Protein AF-A0A318NGD3-F1 (afdb_monomer_lite)

Secondary structure (DSSP, 8-state):
-----------PPPHHHHHHHHHHHHHTT--SHHHHHTT-HHHHHHHHHHHHHHHHHHHHHGGGSHHHHHHHHHHHHHHHHHHHHHHHHHHHHHHHHHHHHHHHHHTT-

Structure (mmCIF, N/CA/C/O backbone):
data_AF-A0A318NGD3-F1
#
_entry.id   AF-A0A318NGD3-F1
#
loop_
_atom_site.group_PDB
_atom_site.id
_atom_site.type_symbol
_atom_site.label_atom_id
_atom_site.label_alt_id
_atom_site.label_comp_id
_atom_site.label_asym_id
_atom_site.label_entity_id
_atom_site.label_seq_id
_atom_site.pdbx_PDB_ins_code
_atom_site.Cartn_x
_atom_site.Cartn_y
_atom_site.Cartn_z
_atom_site.occupancy
_atom_site.B_iso_or_equiv
_atom_site.auth_seq_id
_atom_site.auth_comp_id
_atom_site.auth_asym_id
_atom_site.auth_atom_id
_atom_site.pdbx_PDB_model_num
ATOM 1 N N . MET A 1 1 ? 39.206 -8.948 -33.306 1.00 41.59 1 MET A N 1
ATOM 2 C CA . MET A 1 1 ? 38.908 -8.548 -31.914 1.00 41.59 1 MET A CA 1
ATOM 3 C C . MET A 1 1 ? 37.529 -9.102 -31.585 1.00 41.59 1 MET A C 1
ATOM 5 O O . MET A 1 1 ? 36.557 -8.623 -32.150 1.00 41.59 1 MET A O 1
ATOM 9 N N . TYR A 1 2 ? 37.447 -10.197 -30.825 1.00 46.00 2 TYR A N 1
ATOM 10 C CA . TYR A 1 2 ? 36.167 -10.840 -30.502 1.00 46.00 2 TYR A CA 1
ATOM 11 C C . TYR A 1 2 ? 35.508 -10.025 -29.385 1.00 46.00 2 TYR A C 1
ATOM 13 O O . TYR A 1 2 ? 35.956 -10.066 -28.240 1.00 46.00 2 TYR A O 1
ATOM 21 N N . VAL A 1 3 ? 34.510 -9.211 -29.726 1.00 54.94 3 VAL A N 1
ATOM 22 C CA . VAL A 1 3 ? 33.697 -8.507 -28.731 1.00 54.94 3 VAL A CA 1
ATOM 23 C C . VAL A 1 3 ? 32.789 -9.568 -28.117 1.00 54.94 3 VAL A C 1
ATOM 25 O O . VAL A 1 3 ? 31.817 -9.990 -28.737 1.00 54.94 3 VAL A O 1
ATOM 28 N N . GLY A 1 4 ? 33.164 -10.083 -26.942 1.00 62.12 4 GLY A N 1
ATOM 29 C CA . GLY A 1 4 ? 32.315 -11.001 -26.183 1.00 62.12 4 GLY A CA 1
ATOM 30 C C . GLY A 1 4 ? 30.937 -10.376 -25.923 1.00 62.12 4 GLY A C 1
ATOM 31 O O . GLY A 1 4 ? 30.826 -9.145 -25.961 1.00 62.12 4 GLY A O 1
ATOM 32 N N . PRO A 1 5 ? 29.891 -11.187 -25.669 1.00 60.09 5 PRO A N 1
ATOM 33 C CA . PRO A 1 5 ? 28.541 -10.681 -25.458 1.00 60.09 5 PRO A CA 1
ATOM 34 C C . PRO A 1 5 ? 28.587 -9.628 -24.355 1.00 60.09 5 PRO A C 1
ATOM 36 O O . PRO A 1 5 ? 28.918 -9.937 -23.210 1.00 60.09 5 PRO A O 1
ATOM 39 N N . GLN A 1 6 ? 28.330 -8.372 -24.713 1.00 57.72 6 GLN A N 1
ATOM 40 C CA . GLN A 1 6 ? 28.214 -7.287 -23.752 1.00 57.72 6 GLN A CA 1
ATOM 41 C C . GLN A 1 6 ? 27.001 -7.654 -22.896 1.00 57.72 6 GLN A C 1
ATOM 43 O O . GLN A 1 6 ? 25.866 -7.537 -23.355 1.00 57.72 6 GLN A O 1
ATOM 48 N N . ALA A 1 7 ? 27.229 -8.204 -21.703 1.00 59.78 7 ALA A N 1
ATOM 49 C CA . ALA A 1 7 ? 26.161 -8.473 -20.759 1.00 59.78 7 ALA A CA 1
ATOM 50 C C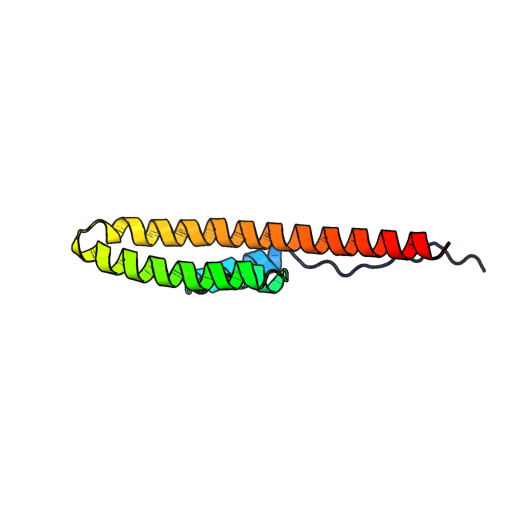 . ALA A 1 7 ? 25.494 -7.127 -20.468 1.00 59.78 7 ALA A C 1
ATOM 52 O O . ALA A 1 7 ? 26.068 -6.280 -19.784 1.00 59.78 7 ALA A O 1
ATOM 53 N N . VAL A 1 8 ? 24.326 -6.891 -21.067 1.00 60.84 8 VAL A N 1
ATOM 54 C CA . VAL A 1 8 ? 23.576 -5.656 -20.863 1.00 60.84 8 VAL A CA 1
ATOM 55 C C . VAL A 1 8 ? 23.166 -5.634 -19.395 1.00 60.84 8 VAL A C 1
ATOM 57 O O . VAL A 1 8 ? 22.245 -6.335 -18.981 1.00 60.84 8 VAL A O 1
ATOM 60 N N . LEU A 1 9 ? 23.901 -4.867 -18.590 1.00 62.22 9 LEU A N 1
ATOM 61 C CA . LEU A 1 9 ? 23.585 -4.624 -17.190 1.00 62.22 9 LEU A CA 1
ATOM 62 C C . LEU A 1 9 ? 22.332 -3.752 -17.141 1.00 62.22 9 LEU A C 1
ATOM 64 O O . LEU A 1 9 ? 22.397 -2.532 -17.264 1.00 62.22 9 LEU A O 1
ATOM 68 N N . VAL A 1 10 ? 21.177 -4.396 -16.996 1.00 65.88 10 VAL A N 1
ATOM 69 C CA . VAL A 1 10 ? 19.901 -3.718 -16.780 1.00 65.88 10 VAL A CA 1
ATOM 70 C C . VAL A 1 10 ? 19.802 -3.332 -15.300 1.00 65.88 10 VAL A C 1
ATOM 72 O O . VAL A 1 10 ? 19.768 -4.236 -14.461 1.00 65.88 10 VAL A O 1
ATOM 75 N N . PRO A 1 11 ? 19.723 -2.037 -14.940 1.00 70.94 11 PRO A N 1
ATOM 76 C CA . PRO A 1 11 ? 19.549 -1.626 -13.550 1.00 70.94 11 PRO A CA 1
ATOM 77 C C . PRO A 1 11 ? 18.235 -2.186 -12.987 1.00 70.94 11 PRO A C 1
ATOM 79 O O . PRO A 1 11 ? 17.153 -1.843 -13.461 1.00 70.94 11 PRO A O 1
ATOM 82 N N . GLN A 1 12 ? 18.322 -3.063 -11.986 1.00 77.06 12 GLN A N 1
ATOM 83 C CA . GLN A 1 12 ? 17.163 -3.651 -11.310 1.00 77.06 12 GLN A CA 1
ATOM 84 C C . GLN A 1 12 ? 16.829 -2.842 -10.056 1.00 77.06 12 GLN A C 1
ATOM 86 O O . GLN A 1 12 ? 17.717 -2.506 -9.271 1.00 77.06 12 GLN A O 1
ATOM 91 N N . LYS A 1 13 ? 15.544 -2.550 -9.830 1.00 79.94 13 LYS A N 1
ATOM 92 C CA . LYS A 1 13 ? 15.103 -1.934 -8.572 1.00 79.94 13 LYS A CA 1
ATOM 93 C C . LYS A 1 13 ? 15.051 -2.987 -7.465 1.00 79.94 13 LYS A C 1
ATOM 95 O O . LYS A 1 13 ? 14.714 -4.145 -7.715 1.00 79.94 13 LYS A O 1
ATOM 100 N N . SER A 1 14 ? 15.359 -2.581 -6.232 1.00 84.31 14 SER A N 1
ATOM 101 C CA . SER A 1 14 ? 15.342 -3.480 -5.072 1.00 84.31 14 SER A CA 1
ATOM 102 C C . SER A 1 14 ? 13.937 -3.600 -4.483 1.00 84.31 14 SER A C 1
ATOM 104 O O . SER A 1 14 ? 13.356 -2.612 -4.029 1.00 84.31 14 SER A O 1
ATOM 106 N N . ALA A 1 15 ? 13.404 -4.824 -4.453 1.00 82.81 15 ALA A N 1
ATOM 107 C CA . ALA A 1 15 ? 12.121 -5.115 -3.814 1.00 82.81 15 ALA A CA 1
ATOM 108 C C . ALA A 1 15 ? 12.193 -4.890 -2.297 1.00 82.81 15 ALA A C 1
ATOM 110 O O . ALA A 1 15 ? 11.266 -4.340 -1.711 1.00 82.81 15 ALA A O 1
ATOM 111 N N . GLY A 1 16 ? 13.330 -5.230 -1.679 1.00 79.00 16 GLY A N 1
ATOM 112 C CA . GLY A 1 16 ? 13.564 -5.000 -0.253 1.00 79.00 16 GLY A CA 1
ATOM 113 C C . GLY A 1 16 ? 13.550 -3.516 0.110 1.00 79.00 16 GLY A C 1
ATOM 114 O O . GLY A 1 16 ? 12.952 -3.146 1.114 1.00 79.00 16 GLY A O 1
ATOM 115 N N . ALA A 1 17 ? 14.122 -2.652 -0.736 1.00 84.25 17 ALA A N 1
ATOM 116 C CA . ALA A 1 17 ? 14.070 -1.206 -0.519 1.00 84.25 17 ALA A CA 1
ATOM 117 C C . ALA A 1 17 ? 12.633 -0.664 -0.606 1.00 84.25 17 ALA A C 1
ATOM 119 O O . ALA A 1 17 ? 12.234 0.145 0.226 1.00 84.25 17 ALA A O 1
ATOM 120 N N . ALA A 1 18 ? 11.834 -1.145 -1.565 1.00 84.06 18 ALA A N 1
ATOM 121 C CA . ALA A 1 18 ? 10.433 -0.743 -1.699 1.00 84.06 18 ALA A CA 1
ATOM 122 C C . ALA A 1 18 ? 9.584 -1.172 -0.493 1.00 84.06 18 ALA A C 1
ATOM 124 O O . ALA A 1 18 ? 8.791 -0.380 0.010 1.00 84.06 18 ALA A O 1
ATOM 125 N N . VAL A 1 19 ? 9.779 -2.402 -0.009 1.00 84.88 19 VAL A N 1
ATOM 126 C CA . VAL A 1 19 ? 9.110 -2.913 1.197 1.00 84.88 19 VAL A CA 1
ATOM 127 C C . VAL A 1 19 ? 9.545 -2.132 2.432 1.00 84.88 19 VAL A C 1
ATOM 129 O O . VAL A 1 19 ? 8.698 -1.738 3.225 1.00 84.88 19 VAL A O 1
ATOM 132 N N . ALA A 1 20 ? 10.843 -1.867 2.587 1.00 86.94 20 ALA A N 1
ATOM 133 C CA . ALA A 1 20 ? 11.357 -1.098 3.714 1.00 86.94 20 ALA A CA 1
ATOM 134 C C . ALA A 1 20 ? 10.781 0.324 3.739 1.00 86.94 20 ALA A C 1
ATOM 136 O O . ALA A 1 20 ? 10.354 0.776 4.798 1.00 86.94 20 ALA A O 1
ATOM 137 N N . LEU A 1 21 ? 10.703 1.005 2.587 1.00 85.62 21 LEU A N 1
ATOM 138 C CA . LEU A 1 21 ? 10.052 2.316 2.500 1.00 85.62 21 LEU A CA 1
ATOM 139 C C . LEU A 1 21 ? 8.588 2.245 2.933 1.00 85.62 21 LEU A C 1
ATOM 141 O O . LEU A 1 21 ? 8.145 3.090 3.703 1.00 85.62 21 LEU A O 1
ATOM 145 N N . GLU A 1 22 ? 7.850 1.244 2.459 1.00 86.31 22 GLU A N 1
ATOM 146 C CA . GLU A 1 22 ? 6.435 1.086 2.788 1.00 86.31 22 GLU A CA 1
ATOM 147 C C . GLU A 1 22 ? 6.212 0.776 4.272 1.00 86.31 22 GLU A C 1
ATOM 149 O O . GLU A 1 22 ? 5.298 1.319 4.881 1.00 86.31 22 GLU A O 1
ATOM 154 N N . LEU A 1 23 ? 7.057 -0.066 4.872 1.00 85.81 23 LEU A N 1
ATOM 155 C CA . LEU A 1 23 ? 6.920 -0.478 6.265 1.00 85.81 23 LEU A CA 1
ATOM 156 C C . LEU A 1 23 ? 7.323 0.644 7.228 1.00 85.81 23 LEU A C 1
ATOM 158 O O . LEU A 1 23 ? 6.611 0.915 8.192 1.00 85.81 23 LEU A O 1
ATOM 162 N N . VAL A 1 24 ? 8.448 1.314 6.954 1.00 87.94 24 VAL A N 1
ATOM 163 C CA . VAL A 1 24 ? 8.944 2.417 7.785 1.00 87.94 24 VAL A CA 1
ATOM 164 C C . VAL A 1 24 ? 7.979 3.592 7.719 1.00 87.94 24 VAL A C 1
ATOM 166 O O . VAL A 1 24 ? 7.585 4.102 8.759 1.00 87.94 24 VAL A O 1
ATOM 169 N N . LEU A 1 25 ? 7.555 4.006 6.524 1.00 85.06 25 LEU A N 1
ATOM 170 C CA . LEU A 1 25 ? 6.638 5.139 6.375 1.00 85.06 25 LEU A CA 1
ATOM 171 C C . LEU A 1 25 ? 5.204 4.767 6.773 1.00 85.06 25 LEU A C 1
ATOM 173 O O . LEU A 1 25 ? 4.518 5.576 7.397 1.00 85.06 25 LEU A O 1
ATOM 177 N N . GLY A 1 26 ? 4.779 3.527 6.518 1.00 83.38 26 GLY A N 1
ATOM 178 C CA . GLY A 1 26 ? 3.491 2.991 6.957 1.00 83.38 26 GLY A CA 1
ATOM 179 C C . GLY A 1 26 ? 3.358 2.921 8.479 1.00 83.38 26 GLY A C 1
ATOM 180 O O . GLY A 1 26 ? 2.271 3.150 9.013 1.00 83.38 26 GLY A O 1
ATOM 181 N N . LEU A 1 27 ? 4.463 2.716 9.206 1.00 83.44 27 LEU A N 1
ATOM 182 C CA . LEU A 1 27 ? 4.482 2.828 10.668 1.00 83.44 27 LEU A CA 1
ATOM 183 C C . LEU A 1 27 ? 4.075 4.237 11.135 1.00 83.44 27 LEU A C 1
ATOM 185 O O . LEU A 1 27 ? 3.377 4.373 12.135 1.00 83.44 27 LEU A O 1
ATOM 189 N N . PHE A 1 28 ? 4.442 5.270 10.372 1.00 82.56 28 PHE A N 1
ATOM 190 C CA . PHE A 1 28 ? 4.035 6.662 10.598 1.00 82.56 28 PHE A CA 1
ATOM 191 C C . PHE A 1 28 ? 2.704 7.035 9.917 1.00 82.56 28 PHE A C 1
ATOM 193 O O . PHE A 1 28 ? 2.331 8.205 9.896 1.00 82.56 28 PHE A O 1
ATOM 200 N N . GLY A 1 29 ? 1.972 6.066 9.355 1.00 77.88 29 GLY A N 1
ATOM 201 C CA . GLY A 1 29 ? 0.688 6.294 8.682 1.00 77.88 29 GLY A CA 1
ATOM 202 C C . GLY A 1 29 ? 0.797 6.784 7.234 1.00 77.88 29 GLY A C 1
ATOM 203 O O . GLY A 1 29 ? -0.206 7.173 6.638 1.00 77.88 29 GLY A O 1
ATOM 204 N N . ILE A 1 30 ? 1.994 6.763 6.646 1.00 83.75 30 ILE A N 1
ATOM 205 C CA . ILE A 1 30 ? 2.240 7.153 5.255 1.00 83.75 30 ILE A CA 1
ATOM 206 C C . ILE A 1 30 ? 2.418 5.880 4.416 1.00 83.75 30 ILE A C 1
ATOM 208 O O . ILE A 1 30 ? 3.520 5.360 4.261 1.00 83.75 30 ILE A O 1
ATOM 212 N N . PHE A 1 31 ? 1.313 5.372 3.872 1.00 84.69 31 PHE A N 1
ATOM 213 C CA . PHE A 1 31 ? 1.288 4.192 2.997 1.00 84.69 31 PHE A CA 1
ATOM 214 C C . PHE A 1 31 ? 1.328 4.586 1.514 1.00 84.69 31 PHE A C 1
ATOM 216 O O . PHE A 1 31 ? 0.792 5.621 1.134 1.00 84.69 31 PHE A O 1
ATOM 223 N N . GLY A 1 32 ? 1.915 3.750 0.656 1.00 82.44 32 GLY A N 1
ATOM 224 C CA . GLY A 1 32 ?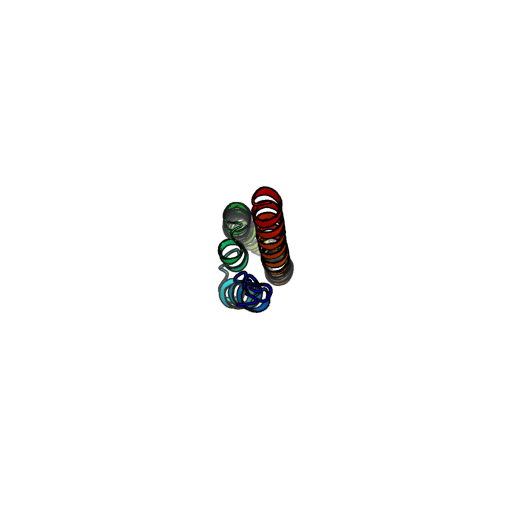 1.940 3.916 -0.801 1.00 82.44 32 GLY A CA 1
ATOM 225 C C . GLY A 1 32 ? 3.282 4.347 -1.405 1.00 82.44 32 GLY A C 1
ATOM 226 O O . GLY A 1 32 ? 3.417 4.378 -2.633 1.00 82.44 32 GLY A O 1
ATOM 227 N N . VAL A 1 33 ? 4.293 4.647 -0.589 1.00 85.62 33 VAL A N 1
ATOM 228 C CA . VAL A 1 33 ? 5.598 5.164 -1.039 1.00 85.62 33 VAL A CA 1
ATOM 229 C C . VAL A 1 33 ? 6.467 4.084 -1.690 1.00 85.62 33 VAL A C 1
ATOM 231 O O . VAL A 1 33 ? 7.123 4.343 -2.701 1.00 85.62 33 VAL A O 1
ATOM 234 N N . GLY A 1 34 ? 6.417 2.846 -1.205 1.00 81.69 34 GLY A N 1
ATOM 235 C CA . GLY A 1 34 ? 7.059 1.704 -1.855 1.00 81.69 34 GLY A CA 1
ATOM 236 C C . GLY A 1 34 ? 6.480 1.433 -3.248 1.00 81.69 34 GLY A C 1
ATOM 237 O O . GLY A 1 34 ? 7.207 1.114 -4.191 1.00 81.69 34 GLY A O 1
ATOM 238 N N . ASN A 1 35 ? 5.173 1.646 -3.419 1.00 84.12 35 ASN A N 1
ATOM 239 C CA . ASN A 1 35 ? 4.509 1.521 -4.718 1.00 84.12 35 ASN A CA 1
ATOM 240 C C . ASN A 1 35 ? 4.881 2.672 -5.675 1.00 84.12 35 ASN A C 1
ATOM 242 O O . ASN A 1 35 ? 5.085 2.442 -6.869 1.00 84.12 35 ASN A O 1
ATOM 246 N N . LEU A 1 36 ? 5.034 3.895 -5.153 1.00 84.75 36 LEU A N 1
ATOM 247 C CA . LEU A 1 36 ? 5.584 5.038 -5.895 1.00 84.75 36 LEU A CA 1
ATOM 248 C C . LEU A 1 36 ? 7.015 4.750 -6.376 1.00 84.75 36 LEU A C 1
ATOM 250 O O . LEU A 1 36 ? 7.319 4.941 -7.554 1.00 84.75 36 LEU A O 1
ATOM 254 N N . TYR A 1 37 ? 7.867 4.198 -5.508 1.00 84.00 37 TYR A N 1
ATOM 255 C CA . TYR A 1 37 ? 9.235 3.797 -5.856 1.00 84.00 37 TYR A CA 1
ATOM 256 C C . TYR A 1 37 ? 9.275 2.743 -6.977 1.00 84.00 37 TYR A C 1
ATOM 258 O O . TYR A 1 37 ? 10.101 2.822 -7.896 1.00 84.00 37 TYR A O 1
ATOM 266 N N . ALA A 1 38 ? 8.337 1.794 -6.962 1.00 81.06 38 ALA A N 1
ATOM 267 C CA . ALA A 1 38 ? 8.170 0.785 -8.007 1.00 81.06 38 ALA A CA 1
ATOM 268 C C . ALA A 1 38 ? 7.656 1.341 -9.355 1.00 81.06 38 ALA A C 1
ATOM 270 O O . ALA A 1 38 ? 7.559 0.594 -10.327 1.00 81.06 38 ALA A O 1
ATOM 271 N N . GLY A 1 39 ? 7.337 2.638 -9.447 1.00 80.69 39 GLY A N 1
ATOM 272 C CA . GLY A 1 39 ? 6.775 3.268 -10.647 1.00 80.69 39 GLY A CA 1
ATOM 273 C C . GLY A 1 39 ? 5.254 3.129 -10.769 1.00 80.69 39 GLY A C 1
ATOM 274 O O . GLY A 1 39 ? 4.688 3.448 -11.811 1.00 80.69 39 GLY A O 1
ATOM 275 N N . ARG A 1 40 ? 4.570 2.667 -9.714 1.00 82.44 40 ARG A N 1
ATOM 276 C CA . ARG A 1 40 ? 3.108 2.524 -9.655 1.00 82.44 40 ARG A CA 1
ATOM 277 C C . ARG A 1 40 ? 2.483 3.660 -8.854 1.00 82.44 40 ARG A C 1
ATOM 279 O O . ARG A 1 40 ? 1.856 3.444 -7.816 1.00 82.44 40 ARG A O 1
ATOM 286 N N . THR A 1 41 ? 2.617 4.874 -9.380 1.00 84.00 41 THR A N 1
ATOM 287 C CA . THR A 1 41 ? 2.128 6.108 -8.750 1.00 84.00 41 THR A CA 1
ATOM 288 C C . THR A 1 41 ? 0.645 6.041 -8.400 1.00 84.00 41 THR A C 1
ATOM 290 O O . THR A 1 41 ? 0.270 6.385 -7.286 1.00 84.00 41 THR A O 1
ATOM 293 N N . SER A 1 42 ? -0.197 5.520 -9.297 1.00 84.00 42 SER A N 1
ATOM 294 C CA . SER A 1 42 ? -1.640 5.396 -9.051 1.00 84.00 42 SER A CA 1
ATOM 295 C C . SER A 1 42 ? -1.958 4.490 -7.860 1.00 84.00 42 SER A C 1
ATOM 297 O O . SER A 1 42 ? -2.711 4.879 -6.976 1.00 84.00 42 SER A O 1
ATOM 299 N N . SER A 1 43 ? -1.352 3.300 -7.795 1.00 81.50 43 SER A N 1
ATOM 300 C CA . SER A 1 43 ? -1.560 2.364 -6.684 1.00 81.50 43 SER A CA 1
ATOM 301 C C . SER A 1 43 ? -1.027 2.921 -5.361 1.00 81.50 43 SER A C 1
ATOM 303 O O . SER A 1 43 ? -1.652 2.710 -4.327 1.00 81.50 43 SER A O 1
ATOM 305 N N . GLY A 1 44 ? 0.092 3.653 -5.394 1.00 83.62 44 GLY A N 1
ATOM 306 C CA . GLY A 1 44 ? 0.628 4.340 -4.219 1.00 83.62 44 GLY A CA 1
ATOM 307 C C . GLY A 1 44 ? -0.315 5.423 -3.697 1.00 83.62 44 GLY A C 1
ATOM 308 O O . GLY A 1 44 ? -0.696 5.396 -2.533 1.00 83.62 44 GLY A O 1
ATOM 309 N N . VAL A 1 45 ? -0.773 6.323 -4.570 1.00 87.69 45 VAL A N 1
ATOM 310 C CA . VAL A 1 45 ? -1.695 7.410 -4.197 1.00 87.69 45 VAL A CA 1
ATOM 311 C C . VAL A 1 45 ? -3.034 6.870 -3.690 1.00 87.69 45 VAL A C 1
ATOM 313 O O . VAL A 1 45 ? -3.553 7.371 -2.696 1.00 87.69 45 VAL A O 1
ATOM 316 N N . ILE A 1 46 ? -3.576 5.822 -4.321 1.00 89.75 46 ILE A N 1
ATOM 317 C CA . ILE A 1 46 ? -4.814 5.178 -3.861 1.00 89.75 46 ILE A CA 1
ATOM 318 C C . ILE A 1 46 ? -4.634 4.625 -2.448 1.00 89.75 46 ILE A C 1
ATOM 320 O O . ILE A 1 46 ? -5.485 4.891 -1.606 1.00 89.75 46 ILE A O 1
ATOM 324 N N . LEU A 1 47 ? -3.546 3.901 -2.160 1.00 85.25 47 LEU A N 1
ATOM 325 C CA . LEU A 1 47 ? -3.278 3.387 -0.809 1.00 85.25 47 LEU A CA 1
ATOM 326 C C . LEU A 1 47 ? -3.176 4.521 0.212 1.00 85.25 47 LEU A C 1
ATOM 328 O O . LEU A 1 47 ? -3.772 4.435 1.284 1.00 85.25 47 LEU A O 1
ATOM 332 N N . MET A 1 48 ? -2.481 5.596 -0.153 1.00 87.44 48 MET A N 1
ATOM 333 C CA . MET A 1 48 ? -2.278 6.750 0.714 1.00 87.44 48 MET A CA 1
ATOM 334 C C . MET A 1 48 ? -3.610 7.418 1.079 1.00 87.44 48 MET A C 1
ATOM 336 O O . MET A 1 48 ? -3.896 7.631 2.254 1.00 87.44 48 MET A O 1
ATOM 340 N N . LEU A 1 49 ? -4.471 7.682 0.091 1.00 89.19 49 LEU A N 1
ATOM 341 C CA . LEU A 1 49 ? -5.785 8.294 0.318 1.00 89.19 49 LEU A CA 1
ATOM 342 C C . LEU A 1 49 ? -6.773 7.340 1.003 1.00 89.19 49 LEU A C 1
ATOM 344 O O . LEU A 1 49 ? -7.549 7.761 1.861 1.00 89.19 49 LEU A O 1
ATOM 348 N N . SER A 1 50 ? -6.735 6.053 0.654 1.00 88.31 50 SER A N 1
ATOM 349 C CA . SER A 1 50 ? -7.649 5.047 1.206 1.00 88.31 50 SER A CA 1
ATOM 350 C C . SER A 1 50 ? -7.379 4.791 2.688 1.00 88.31 50 SER A C 1
ATOM 352 O O . SER A 1 50 ? -8.331 4.637 3.452 1.00 88.31 50 SER A O 1
ATOM 354 N N . PHE A 1 51 ? -6.107 4.806 3.111 1.00 86.06 51 PHE A N 1
ATOM 355 C CA . PHE A 1 51 ? -5.746 4.707 4.525 1.00 86.06 51 PHE A CA 1
ATOM 356 C C . PHE A 1 51 ? -6.344 5.863 5.331 1.00 86.06 51 PHE A C 1
ATOM 358 O O . PHE A 1 51 ? -7.007 5.622 6.334 1.00 86.06 51 PHE A O 1
ATOM 365 N N . TRP A 1 52 ? -6.194 7.106 4.864 1.00 85.94 52 TRP A N 1
ATOM 366 C CA . TRP A 1 52 ? -6.760 8.277 5.542 1.00 85.94 52 TRP A CA 1
ATOM 367 C C . TRP A 1 52 ? -8.292 8.271 5.572 1.00 85.94 52 TRP A C 1
ATOM 369 O O . TRP A 1 52 ? -8.885 8.594 6.600 1.00 85.94 52 TRP A O 1
ATOM 379 N N . GLY A 1 53 ? -8.949 7.855 4.486 1.00 88.19 53 GLY A N 1
ATOM 380 C CA . GLY A 1 53 ? -10.406 7.693 4.467 1.00 88.19 53 GLY A CA 1
ATOM 381 C C . GLY A 1 53 ? -10.891 6.661 5.491 1.00 88.19 53 GLY A C 1
ATOM 382 O O . GLY A 1 53 ? -11.781 6.946 6.293 1.00 88.19 53 GLY A O 1
ATOM 383 N N . LEU A 1 54 ? -10.263 5.481 5.520 1.00 86.81 54 LEU A N 1
ATOM 384 C CA . LEU A 1 54 ? -10.569 4.432 6.499 1.00 86.81 54 LEU A CA 1
ATOM 385 C C . LEU A 1 54 ? -10.199 4.831 7.925 1.00 86.81 54 LEU A C 1
ATOM 387 O O . LEU A 1 54 ? -10.886 4.421 8.856 1.00 86.81 54 LEU A O 1
ATOM 391 N N . PHE A 1 55 ? -9.146 5.621 8.117 1.00 87.69 55 PHE A N 1
ATOM 392 C CA . PHE A 1 55 ? -8.761 6.138 9.424 1.00 87.69 55 PHE A CA 1
ATOM 393 C C . PHE A 1 55 ? -9.884 6.986 10.020 1.00 87.69 55 PHE A C 1
ATOM 395 O O . PHE A 1 55 ? -10.296 6.731 11.148 1.00 87.69 55 PHE A O 1
ATOM 402 N N . TRP A 1 56 ? -10.442 7.926 9.248 1.00 87.81 56 TRP A N 1
ATOM 403 C CA . TRP A 1 56 ? -11.575 8.738 9.700 1.00 87.81 56 TRP A CA 1
ATOM 404 C C . TRP A 1 56 ? -12.810 7.894 10.000 1.00 87.81 56 TRP A C 1
ATOM 406 O O . TRP A 1 56 ? -13.434 8.082 11.041 1.00 87.81 56 TRP A O 1
ATOM 416 N N . ILE A 1 57 ? -13.128 6.920 9.143 1.00 88.06 57 ILE A N 1
ATOM 417 C CA . ILE A 1 57 ? -14.229 5.980 9.391 1.00 88.06 57 ILE A CA 1
ATOM 418 C C . ILE A 1 57 ? -14.002 5.248 10.721 1.00 88.06 57 ILE A C 1
ATOM 420 O O . ILE A 1 57 ? -14.847 5.316 11.608 1.00 88.06 57 ILE A O 1
ATOM 424 N N . ASN A 1 58 ? -12.841 4.614 10.908 1.00 86.81 58 ASN A N 1
ATOM 425 C CA . ASN A 1 58 ? -12.515 3.901 12.144 1.00 86.81 58 ASN A CA 1
ATOM 426 C C . ASN A 1 58 ? -12.533 4.814 13.374 1.00 86.81 58 ASN A C 1
ATOM 428 O O . ASN A 1 58 ? -13.020 4.392 14.418 1.00 86.81 58 ASN A O 1
ATOM 432 N N . 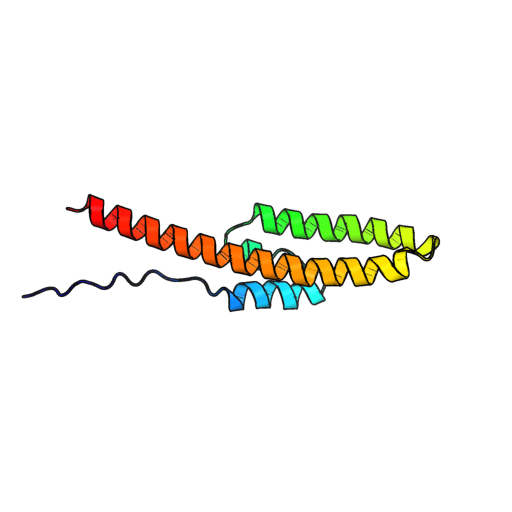PHE A 1 59 ? -12.073 6.060 13.244 1.00 85.06 59 PHE A N 1
ATOM 433 C CA . PHE A 1 59 ? -12.124 7.060 14.306 1.00 85.06 59 PHE A CA 1
ATOM 434 C C . PHE A 1 59 ? -13.567 7.345 14.745 1.00 85.06 59 PHE A C 1
ATOM 436 O O . PHE A 1 59 ? -13.857 7.323 15.938 1.00 85.06 59 PHE A O 1
ATOM 443 N N . PHE A 1 60 ? -14.504 7.509 13.805 1.00 87.56 60 PHE A N 1
ATOM 444 C CA . PHE A 1 60 ? -15.926 7.631 14.143 1.00 87.56 60 PHE A CA 1
ATOM 445 C C . PHE A 1 60 ? -16.509 6.336 14.735 1.00 87.56 60 PHE A C 1
ATOM 447 O O . PHE A 1 60 ? -17.375 6.396 15.606 1.00 87.56 60 PHE A O 1
ATOM 454 N N . LEU A 1 61 ? -16.016 5.157 14.340 1.00 87.19 61 LEU A N 1
ATOM 455 C CA . LEU A 1 61 ? -16.427 3.891 14.958 1.00 87.19 61 LEU A CA 1
ATOM 456 C C . LEU A 1 61 ? -15.917 3.714 16.400 1.00 87.19 61 LEU A C 1
ATOM 458 O O . LEU A 1 61 ? -16.441 2.848 17.106 1.00 87.19 61 LEU A O 1
ATOM 462 N N . ILE A 1 62 ? -14.941 4.502 16.877 1.00 82.75 62 ILE A N 1
ATOM 463 C CA . ILE A 1 62 ? -14.478 4.430 18.278 1.00 82.75 62 ILE A CA 1
ATOM 464 C C . ILE A 1 62 ? -15.625 4.767 19.239 1.00 82.75 62 ILE A C 1
ATOM 466 O O . ILE A 1 62 ? -15.730 4.140 20.290 1.00 82.75 62 ILE A O 1
ATOM 470 N N . PHE A 1 63 ? -16.549 5.655 18.849 1.00 82.19 63 PHE A N 1
ATOM 471 C CA . PHE A 1 63 ? -17.750 5.972 19.637 1.00 82.19 63 PHE A CA 1
ATOM 472 C C . PHE A 1 63 ? -18.667 4.761 19.871 1.00 82.19 63 PHE A C 1
ATOM 474 O O . PHE A 1 63 ? -19.449 4.752 20.817 1.00 82.19 63 PHE A O 1
ATOM 481 N N . VAL A 1 64 ? -18.553 3.727 19.035 1.00 84.94 64 VAL A N 1
ATOM 482 C CA . VAL A 1 64 ? -19.330 2.481 19.115 1.00 84.94 64 VAL A CA 1
ATOM 483 C C . VAL A 1 64 ? -18.478 1.338 19.698 1.00 84.94 64 VAL A C 1
ATOM 485 O O . VAL A 1 64 ? -18.856 0.178 19.601 1.00 84.94 64 VAL A O 1
ATOM 488 N N . PHE A 1 65 ? -17.300 1.625 20.273 1.00 80.62 65 PHE A N 1
ATOM 489 C CA . PHE A 1 65 ? -16.266 0.668 20.720 1.00 80.62 65 PHE A CA 1
ATOM 490 C C . PHE A 1 65 ? -15.664 -0.231 19.624 1.00 80.62 65 PHE A C 1
ATOM 492 O O . PHE A 1 65 ? -14.533 -0.695 19.768 1.00 80.62 65 PHE A O 1
ATOM 499 N N . VAL A 1 66 ? -16.352 -0.425 18.496 1.00 83.75 66 VAL A N 1
ATOM 500 C CA . VAL A 1 66 ? -15.879 -1.194 17.335 1.00 83.75 66 VAL A CA 1
ATOM 501 C C . VAL A 1 66 ? -14.577 -0.613 16.776 1.00 83.75 66 VAL A C 1
ATOM 503 O O . VAL A 1 66 ? -13.660 -1.366 16.448 1.00 83.75 66 VAL A O 1
ATOM 506 N N . GLY A 1 67 ? -14.456 0.718 16.757 1.00 77.62 67 GLY A N 1
ATOM 507 C CA . GLY A 1 67 ? -13.276 1.423 16.255 1.00 77.62 67 GLY A CA 1
ATOM 508 C C . GLY A 1 67 ? -11.981 1.063 16.980 1.00 77.62 67 GLY A C 1
ATOM 509 O O . GLY A 1 67 ? -10.921 1.074 16.366 1.00 77.62 67 GLY A O 1
ATOM 510 N N . ILE A 1 68 ? -12.051 0.669 18.256 1.00 82.44 68 ILE A N 1
ATOM 511 C CA . ILE A 1 68 ? -10.867 0.302 19.050 1.00 82.44 68 ILE A CA 1
ATOM 512 C C . ILE A 1 68 ? -10.198 -0.960 18.495 1.00 82.44 68 ILE A C 1
ATOM 514 O O . ILE A 1 68 ? -8.977 -1.075 18.529 1.00 82.44 68 ILE A O 1
ATOM 518 N N . VAL A 1 69 ? -10.983 -1.898 17.958 1.00 87.88 69 VAL A N 1
ATOM 519 C CA . VAL A 1 69 ? -10.470 -3.151 17.385 1.00 87.88 69 VAL A CA 1
ATOM 520 C C . VAL A 1 69 ? -10.190 -2.992 15.894 1.00 87.88 69 VAL A C 1
ATOM 522 O O . VAL A 1 69 ? -9.169 -3.466 15.396 1.00 87.88 69 VAL A O 1
ATOM 525 N N . THR A 1 70 ? -11.066 -2.307 15.160 1.00 88.12 70 THR A N 1
ATOM 526 C CA . THR A 1 70 ? -10.916 -2.173 13.707 1.00 88.12 70 THR A CA 1
ATOM 527 C C . THR A 1 70 ? -9.771 -1.241 13.317 1.00 88.12 70 THR A C 1
ATOM 529 O O . THR A 1 70 ? -9.158 -1.445 12.270 1.00 88.12 70 THR A O 1
ATOM 532 N N . MET A 1 71 ? -9.406 -0.271 14.156 1.00 84.81 71 MET A N 1
ATOM 533 C CA . MET A 1 71 ? -8.284 0.639 13.906 1.00 84.81 71 MET A CA 1
ATOM 534 C C . MET A 1 71 ? -6.910 -0.068 13.875 1.00 84.81 71 MET A C 1
ATOM 536 O O . MET A 1 71 ? -6.236 0.029 12.848 1.00 84.81 71 MET A O 1
ATOM 540 N N . PRO A 1 72 ? -6.479 -0.840 14.897 1.00 87.00 72 PRO A N 1
ATOM 541 C CA . PRO A 1 72 ? -5.229 -1.598 14.810 1.00 87.00 72 PRO A CA 1
ATOM 542 C C . PRO A 1 72 ? -5.291 -2.69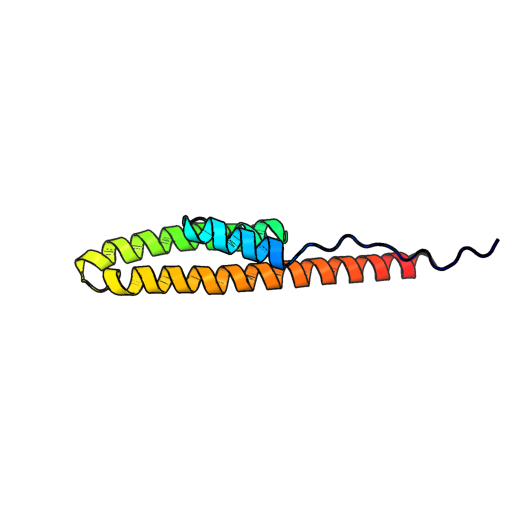3 13.736 1.00 87.00 72 PRO A C 1
ATOM 544 O O . PRO A 1 72 ? -4.291 -2.951 13.068 1.00 87.00 72 PRO A O 1
ATOM 547 N N . LEU A 1 73 ? -6.463 -3.301 13.508 1.00 89.81 73 LEU A N 1
ATOM 548 C CA . LEU A 1 73 ? -6.631 -4.334 12.483 1.00 89.81 73 LEU A CA 1
ATOM 549 C C . LEU A 1 73 ? -6.435 -3.777 11.065 1.00 89.81 73 LEU A C 1
ATOM 551 O O . LEU A 1 73 ? -5.719 -4.368 10.258 1.00 89.81 73 LEU A O 1
ATOM 555 N N . THR A 1 74 ? -7.042 -2.627 10.761 1.00 89.25 74 THR A N 1
ATOM 556 C CA . THR A 1 74 ? -6.880 -1.960 9.460 1.00 89.25 74 THR A CA 1
ATOM 557 C C . THR A 1 74 ? -5.458 -1.455 9.264 1.00 89.25 74 THR A C 1
ATOM 559 O O . THR A 1 74 ? -4.918 -1.601 8.171 1.00 89.25 74 THR A O 1
ATOM 562 N N . TRP A 1 75 ? -4.810 -0.954 10.314 1.00 86.81 75 TRP A N 1
ATOM 563 C CA . TRP A 1 75 ? -3.407 -0.556 10.253 1.00 86.81 75 TRP A CA 1
ATOM 564 C C . TRP A 1 75 ? -2.471 -1.729 9.914 1.00 86.81 75 TRP A C 1
ATOM 566 O O . TRP A 1 75 ? -1.679 -1.631 8.976 1.00 86.81 75 TRP A O 1
ATOM 576 N N . ILE A 1 76 ? -2.620 -2.877 10.589 1.00 89.12 76 ILE A N 1
ATOM 577 C CA . ILE A 1 76 ? -1.851 -4.098 10.282 1.00 89.12 76 ILE A CA 1
ATOM 578 C C . ILE A 1 76 ? -2.145 -4.584 8.859 1.00 89.12 76 ILE A C 1
ATOM 580 O O . ILE A 1 76 ? -1.222 -4.931 8.120 1.00 89.12 76 ILE A O 1
ATOM 584 N N . ALA A 1 77 ? -3.415 -4.580 8.444 1.00 90.31 77 ALA A N 1
ATOM 585 C CA . ALA A 1 77 ? -3.794 -4.978 7.093 1.00 90.31 77 ALA A CA 1
ATOM 586 C C . ALA A 1 77 ? -3.096 -4.112 6.032 1.00 90.31 77 ALA A C 1
ATOM 588 O O . ALA A 1 77 ? -2.576 -4.653 5.058 1.00 90.31 77 ALA A O 1
ATOM 589 N N . TYR A 1 78 ? -3.022 -2.794 6.241 1.00 87.50 78 TYR A N 1
ATOM 590 C CA . TYR A 1 78 ? -2.316 -1.876 5.345 1.00 87.50 78 TYR A CA 1
ATOM 591 C C . TYR A 1 78 ? -0.801 -2.092 5.338 1.00 87.50 78 TYR A C 1
ATOM 593 O O . TYR A 1 78 ? -0.206 -2.066 4.261 1.00 87.50 78 TYR A O 1
ATOM 601 N N . LEU A 1 79 ? -0.177 -2.380 6.486 1.00 87.50 79 LEU A N 1
ATOM 602 C CA . LEU A 1 79 ? 1.249 -2.728 6.542 1.00 87.50 79 LEU A CA 1
ATOM 603 C C . LEU A 1 79 ? 1.560 -3.972 5.709 1.00 87.50 79 LEU A C 1
ATOM 605 O O . LEU A 1 79 ? 2.530 -3.981 4.950 1.00 87.50 79 LEU A O 1
ATOM 609 N N . VAL A 1 80 ? 0.723 -5.005 5.801 1.00 88.88 80 VAL A N 1
ATOM 610 C CA . VAL A 1 80 ? 0.927 -6.259 5.065 1.00 88.88 80 VAL A CA 1
ATOM 611 C C . VAL A 1 80 ? 0.612 -6.090 3.578 1.00 88.88 80 VAL A C 1
ATOM 613 O O . VAL A 1 80 ? 1.454 -6.409 2.734 1.00 88.88 80 VAL A O 1
ATOM 616 N N . LEU A 1 81 ? -0.573 -5.571 3.232 1.00 88.00 81 LEU A N 1
ATOM 617 C CA . LEU A 1 81 ? -0.975 -5.400 1.832 1.00 88.00 81 LEU A CA 1
ATOM 618 C C . LEU A 1 81 ? -0.094 -4.385 1.106 1.00 88.00 81 LEU A C 1
ATOM 620 O O . LEU A 1 81 ? 0.299 -4.647 -0.029 1.00 88.00 81 LEU A O 1
ATOM 624 N N . GLY A 1 82 ? 0.222 -3.253 1.738 1.00 85.19 82 GLY A N 1
ATOM 625 C CA . GLY A 1 82 ? 1.094 -2.228 1.166 1.00 85.19 82 GLY A CA 1
ATOM 626 C C . GLY A 1 82 ? 2.462 -2.808 0.825 1.00 85.19 82 GLY A C 1
ATOM 627 O O . GLY A 1 82 ? 2.912 -2.708 -0.318 1.00 85.19 82 GLY A O 1
ATOM 628 N N . SER A 1 83 ? 3.083 -3.507 1.782 1.00 84.44 83 SER A N 1
ATOM 629 C CA . SER A 1 83 ? 4.393 -4.146 1.596 1.00 84.44 83 SER A CA 1
ATOM 630 C C . SER A 1 83 ? 4.369 -5.185 0.474 1.00 84.44 83 SER A C 1
ATOM 632 O O . SER A 1 83 ? 5.245 -5.200 -0.394 1.00 84.44 83 SER A O 1
ATOM 634 N N . LEU A 1 84 ? 3.331 -6.025 0.436 1.00 88.56 84 LEU A N 1
ATOM 635 C CA . LEU A 1 84 ? 3.163 -7.016 -0.624 1.00 88.56 84 LEU A CA 1
ATOM 636 C C . LEU A 1 84 ? 2.996 -6.346 -1.996 1.00 88.56 84 LEU A C 1
ATOM 638 O O . LEU A 1 84 ? 3.630 -6.753 -2.968 1.00 88.56 84 LEU A O 1
ATOM 642 N N . LEU A 1 85 ? 2.169 -5.302 -2.088 1.00 86.69 85 LEU A N 1
ATOM 643 C CA . LEU A 1 85 ? 1.941 -4.561 -3.328 1.00 86.69 85 LEU A CA 1
ATOM 644 C C . LEU A 1 85 ? 3.211 -3.854 -3.813 1.00 86.69 85 LEU A C 1
ATOM 646 O O . LEU A 1 85 ? 3.469 -3.866 -5.018 1.00 86.69 85 LEU A O 1
ATOM 650 N N . ALA A 1 86 ? 4.016 -3.305 -2.903 1.00 85.81 86 ALA A N 1
ATOM 651 C CA . ALA A 1 86 ? 5.308 -2.700 -3.213 1.00 85.81 86 ALA A CA 1
ATOM 652 C C . ALA A 1 86 ? 6.300 -3.737 -3.772 1.00 85.81 86 ALA A C 1
ATOM 654 O O . ALA A 1 86 ? 6.886 -3.509 -4.833 1.00 85.81 86 ALA A O 1
ATOM 655 N N . ALA A 1 87 ? 6.423 -4.907 -3.131 1.00 86.12 87 ALA A N 1
ATOM 656 C CA . ALA A 1 87 ? 7.274 -6.000 -3.612 1.00 86.12 87 ALA A CA 1
ATOM 657 C C . ALA A 1 87 ? 6.864 -6.460 -5.021 1.00 86.12 87 ALA A C 1
ATOM 659 O O . ALA A 1 87 ? 7.680 -6.474 -5.946 1.00 86.12 87 ALA A O 1
ATOM 660 N N . ARG A 1 88 ? 5.567 -6.737 -5.219 1.00 87.75 88 ARG A N 1
ATOM 661 C CA . ARG A 1 88 ? 5.014 -7.115 -6.530 1.00 87.75 88 ARG A CA 1
ATOM 662 C C . ARG A 1 88 ? 5.171 -6.009 -7.572 1.00 87.75 88 ARG A C 1
ATOM 664 O O . ARG A 1 88 ? 5.308 -6.296 -8.760 1.00 87.75 88 ARG A O 1
ATOM 671 N N . GLY A 1 89 ? 5.119 -4.746 -7.154 1.00 84.75 89 GLY A N 1
ATOM 672 C CA . GLY A 1 89 ? 5.365 -3.596 -8.016 1.00 84.75 89 GLY A CA 1
ATOM 673 C C . GLY A 1 89 ? 6.776 -3.619 -8.594 1.00 84.75 89 GLY A C 1
ATOM 674 O O . GLY A 1 89 ? 6.937 -3.481 -9.806 1.00 84.75 89 GLY A O 1
ATOM 675 N N . VAL A 1 90 ? 7.780 -3.847 -7.745 1.00 85.38 90 VAL A N 1
ATOM 676 C CA . VAL A 1 90 ? 9.181 -3.922 -8.175 1.00 85.38 90 VAL A CA 1
ATOM 677 C C . VAL A 1 90 ? 9.428 -5.125 -9.080 1.00 85.38 90 VAL A C 1
ATOM 679 O O . VAL A 1 90 ? 10.025 -4.957 -10.138 1.00 85.38 90 VAL A O 1
ATOM 682 N N . GLU A 1 91 ? 8.914 -6.308 -8.729 1.00 85.62 91 GLU A N 1
ATOM 683 C CA . GLU A 1 91 ? 9.025 -7.512 -9.569 1.00 85.62 91 GLU A CA 1
ATOM 684 C C . GLU A 1 91 ? 8.496 -7.267 -10.991 1.00 85.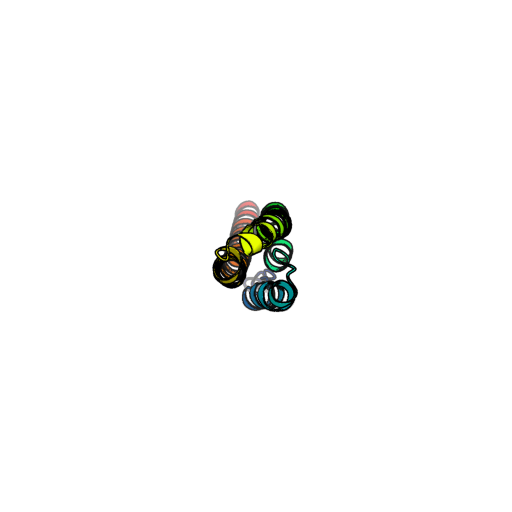62 91 GLU A C 1
ATOM 686 O O . GLU A 1 91 ? 9.151 -7.612 -11.975 1.00 85.62 91 GLU A O 1
ATOM 691 N N . ARG A 1 92 ? 7.332 -6.614 -11.117 1.00 83.06 92 ARG A N 1
ATOM 692 C CA . ARG A 1 92 ? 6.737 -6.280 -12.421 1.00 83.06 92 ARG A CA 1
ATOM 693 C C . ARG A 1 92 ? 7.554 -5.252 -13.193 1.00 83.06 92 ARG A C 1
ATOM 695 O O . ARG A 1 92 ? 7.720 -5.404 -14.401 1.00 83.06 92 ARG A O 1
ATOM 702 N N . HIS A 1 93 ? 8.056 -4.218 -12.517 1.00 84.25 93 HIS A N 1
ATOM 703 C CA . HIS A 1 93 ? 8.913 -3.215 -13.145 1.00 84.25 93 HIS A CA 1
ATOM 704 C C . HIS A 1 93 ? 10.177 -3.872 -13.707 1.00 84.25 93 HIS A C 1
ATOM 706 O O . HIS A 1 93 ? 10.474 -3.746 -14.891 1.00 84.25 93 HIS A O 1
ATOM 712 N N . ASN A 1 94 ? 10.842 -4.679 -12.892 1.00 84.69 94 ASN A N 1
ATOM 713 C CA . ASN A 1 94 ? 12.029 -5.435 -13.261 1.00 84.69 94 ASN A CA 1
ATOM 714 C C . ASN A 1 94 ? 11.776 -6.359 -14.467 1.00 84.69 94 ASN A C 1
ATOM 716 O O . ASN A 1 94 ? 12.522 -6.310 -15.446 1.00 84.69 94 ASN A O 1
ATOM 720 N N . ALA A 1 95 ? 10.672 -7.116 -14.458 1.00 83.88 95 ALA A N 1
ATOM 721 C CA . ALA A 1 95 ? 10.271 -7.964 -15.582 1.00 83.88 95 ALA A CA 1
ATOM 722 C C . ALA A 1 95 ? 10.017 -7.165 -16.876 1.00 83.88 95 ALA A C 1
ATOM 724 O O . ALA A 1 95 ? 10.446 -7.585 -17.951 1.00 83.88 95 ALA A O 1
ATOM 725 N N . SER A 1 96 ? 9.365 -5.997 -16.787 1.00 82.56 96 SER A N 1
ATOM 726 C CA . SER A 1 96 ? 9.114 -5.148 -17.961 1.00 82.56 96 SER A CA 1
ATOM 727 C C . SER A 1 96 ? 10.392 -4.589 -18.584 1.00 82.56 96 SER A C 1
ATOM 729 O O . SER A 1 96 ? 10.491 -4.517 -19.808 1.00 82.56 96 SER A O 1
ATOM 731 N N . VAL A 1 97 ? 11.387 -4.239 -17.762 1.00 82.50 97 VAL A N 1
ATOM 732 C CA . VAL A 1 97 ? 12.653 -3.700 -18.266 1.00 82.50 97 VAL A CA 1
ATOM 733 C C . VAL A 1 97 ? 13.448 -4.805 -18.966 1.00 82.50 97 VAL A C 1
ATOM 735 O O . VAL A 1 97 ? 13.917 -4.592 -20.079 1.00 82.50 97 VAL A O 1
ATOM 738 N N . VAL A 1 98 ? 13.516 -6.010 -18.386 1.00 81.75 98 VAL A N 1
ATOM 739 C CA . VAL A 1 98 ? 14.178 -7.170 -19.017 1.00 81.75 98 VAL A CA 1
ATOM 740 C C . VAL A 1 98 ? 13.533 -7.524 -20.361 1.00 81.75 98 VAL A C 1
ATOM 742 O O . VAL A 1 98 ? 14.241 -7.707 -21.353 1.00 81.75 98 VAL A O 1
ATOM 745 N N . ALA A 1 99 ? 12.198 -7.568 -20.423 1.00 80.44 99 ALA A N 1
ATOM 746 C CA . ALA A 1 99 ? 11.471 -7.834 -21.664 1.00 80.44 99 ALA A CA 1
ATOM 747 C C . ALA A 1 99 ? 11.739 -6.760 -22.736 1.00 80.44 99 ALA A C 1
ATOM 749 O O . ALA A 1 99 ? 11.980 -7.090 -23.899 1.00 80.44 99 ALA A O 1
ATOM 750 N N . GLY A 1 100 ? 11.754 -5.481 -22.344 1.00 77.31 100 GLY A N 1
ATOM 751 C CA . GLY A 1 100 ? 12.074 -4.366 -23.237 1.00 77.31 100 GLY A CA 1
ATOM 752 C C . GLY A 1 100 ? 13.498 -4.438 -23.793 1.00 77.31 100 GLY A C 1
ATOM 753 O O . GLY A 1 100 ? 13.703 -4.236 -24.990 1.00 77.31 100 GLY A O 1
ATOM 754 N N . THR A 1 101 ? 14.478 -4.793 -22.958 1.00 75.62 101 THR A N 1
ATOM 755 C CA . THR A 1 101 ? 15.869 -4.991 -23.390 1.00 75.62 101 THR A CA 1
ATOM 756 C C . THR A 1 101 ? 15.993 -6.142 -24.391 1.00 75.62 101 THR A C 1
ATOM 758 O O . THR A 1 101 ? 16.634 -5.979 -25.428 1.00 75.62 101 THR A O 1
ATOM 761 N N . HIS A 1 102 ? 15.336 -7.279 -24.141 1.00 69.12 102 HIS A N 1
ATOM 762 C CA . HIS A 1 102 ? 15.323 -8.413 -25.073 1.00 69.12 102 HIS A CA 1
ATOM 763 C C . HIS A 1 102 ? 14.724 -8.048 -26.441 1.00 69.12 102 HIS A C 1
ATOM 765 O O . HIS A 1 102 ? 15.271 -8.419 -27.484 1.00 69.12 102 HIS A O 1
ATOM 771 N N . ALA A 1 103 ? 13.623 -7.291 -26.449 1.00 72.75 103 ALA A N 1
ATOM 772 C CA . ALA A 1 103 ? 12.994 -6.821 -27.680 1.00 72.75 103 ALA A CA 1
ATOM 773 C C . ALA A 1 103 ? 13.907 -5.865 -28.469 1.00 72.75 103 ALA A C 1
ATOM 775 O O . ALA A 1 103 ? 14.007 -5.981 -29.690 1.00 72.75 103 ALA A O 1
ATOM 776 N N . ALA A 1 104 ? 14.610 -4.956 -27.783 1.00 70.44 104 ALA A N 1
ATOM 777 C CA . ALA A 1 104 ? 15.549 -4.028 -28.413 1.00 70.44 104 ALA A CA 1
ATOM 778 C C . ALA A 1 104 ? 16.742 -4.752 -29.059 1.00 70.44 104 ALA A C 1
ATOM 780 O O . ALA A 1 104 ? 17.084 -4.461 -30.204 1.00 70.44 104 ALA A O 1
ATOM 781 N N . ILE A 1 105 ? 17.328 -5.737 -28.367 1.00 70.25 105 ILE A N 1
ATOM 782 C CA . ILE A 1 105 ? 18.426 -6.553 -28.908 1.00 70.25 105 ILE A CA 1
ATOM 783 C C . ILE A 1 105 ? 17.957 -7.307 -30.157 1.00 70.25 105 ILE A C 1
ATOM 785 O O . ILE A 1 105 ? 18.616 -7.236 -31.187 1.00 70.25 105 ILE A O 1
ATOM 789 N N . THR A 1 106 ? 16.796 -7.966 -30.099 1.00 70.50 106 THR A N 1
ATOM 790 C CA . THR A 1 106 ? 16.270 -8.769 -31.221 1.00 70.50 106 THR A CA 1
ATOM 791 C C . THR A 1 106 ? 15.994 -7.926 -32.468 1.00 70.50 106 THR A C 1
ATOM 793 O O . THR A 1 106 ? 16.201 -8.396 -33.575 1.00 70.50 106 THR A O 1
ATOM 796 N N . ARG A 1 107 ? 15.563 -6.669 -32.308 1.00 67.38 107 ARG A N 1
ATOM 797 C CA . ARG A 1 107 ? 15.276 -5.752 -33.426 1.00 67.38 107 ARG A CA 1
ATOM 798 C C . ARG A 1 107 ? 16.530 -5.167 -34.094 1.00 67.38 107 ARG A C 1
ATOM 800 O O . ARG A 1 107 ? 16.406 -4.460 -35.088 1.00 67.38 107 ARG A O 1
ATOM 807 N N . SER A 1 108 ? 17.703 -5.386 -33.504 1.00 59.28 108 SER A N 1
ATOM 808 C CA . SER A 1 108 ? 18.990 -4.855 -33.974 1.00 59.28 108 SER A CA 1
ATOM 809 C C . SER A 1 108 ? 19.739 -5.820 -34.907 1.00 59.28 108 SER A C 1
ATOM 811 O O . SER A 1 108 ? 20.802 -5.456 -35.407 1.00 59.28 108 SER A O 1
ATOM 813 N N . TYR A 1 109 ? 19.203 -7.029 -35.106 1.00 50.91 109 TYR A N 1
ATOM 814 C CA . TYR A 1 109 ? 19.689 -8.071 -36.018 1.00 50.91 109 TYR A CA 1
ATOM 815 C C . TYR A 1 109 ? 18.681 -8.281 -37.149 1.00 50.91 109 TYR A C 1
ATOM 817 O O . TYR A 1 109 ? 19.133 -8.650 -38.253 1.00 50.91 109 TYR A O 1
#

Radi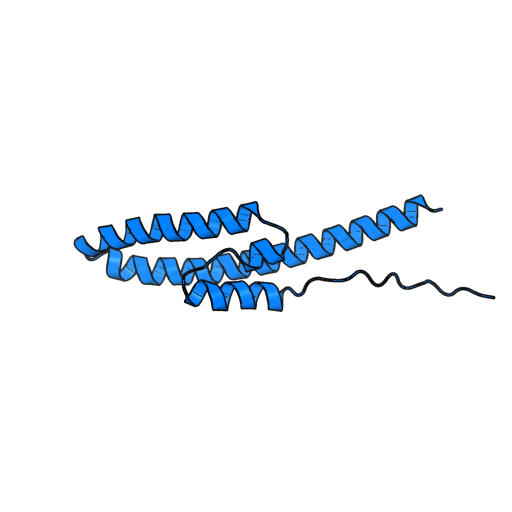us of gyration: 19.73 Å; chains: 1; bounding box: 58×20×57 Å

pLDDT: mean 80.76, std 9.86, range [41.59, 90.31]

Organism: NCBI:txid2116518

Foldseek 3Di:
DDPPPPPPPQDADDLVVLLCVQLVVLVVVQFLVLLVSLVNNVSSVCLSVVSVVVQVVLVVCVVVVSSVVVVVVVSVVRSVVRSVNSSVSRVVSRVVSVVVVVVVVVVVD

Sequence (109 aa):
MYVGPQAVLVPQKSAGAAVALELVLGLFGIFGVGNLYAGRTSSGVILMLSFWGLFWINFFLIFVFVGIVTMPLTWIAYLVLGSLLAARGVERHNASVVAGTHAAITRSY